Protein AF-X1T3D0-F1 (afdb_monomer)

Organism: NCBI:txid412755

Foldseek 3Di:
DFDPQADWDADPVRHTPDGDGPVARWDDWDAPPVNQKIWTDGPVDIDIDGDD

Secondary structure (DSSP, 8-state):
-EETTEEEEE-TT--EEEEEE-SS-EEEEEE-TTSSEEEEEETTEEEEEE--

InterPro domains:
  IPR011042 Six-bladed beta-propeller, T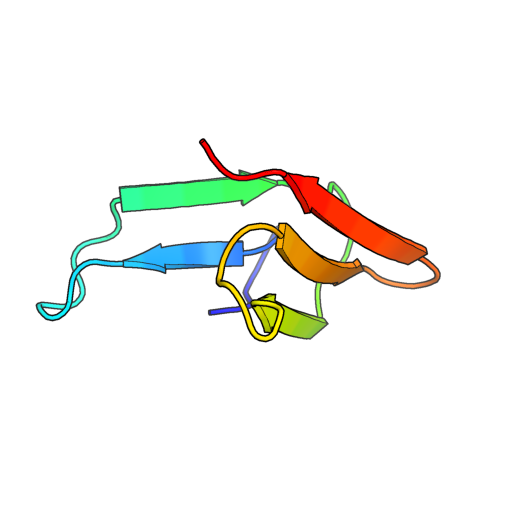olB-like [G3DSA:2.120.10.30] (1-52)

Solvent-accessible surface area (backbone atoms only — not comparable to full-atom values): 3137 Å² total; per-residue (Å²): 85,55,40,94,53,14,39,42,41,62,48,98,88,66,48,78,76,49,68,52,72,72,85,34,64,27,75,46,68,46,64,49,96,84,60,50,33,44,37,35,39,34,70,98,40,82,48,75,46,77,59,132

pLDDT: mean 96.06, std 3.05, range [84.81, 98.5]

Radius of gyration: 10.92 Å; Cα contacts (8 Å, |Δi|>4): 107; chains: 1; bounding box: 29×23×23 Å

Mean predicted aligned error: 2.27 Å

Sequence (52 aa):
ASGPGGILIFTPEADHLGTILTGQATSNCTLDTDGEYLYMTADMFLMRIRLK

Structure (mmCIF, N/CA/C/O backbone):
data_AF-X1T3D0-F1
#
_entry.id   AF-X1T3D0-F1
#
loop_
_atom_site.group_PDB
_atom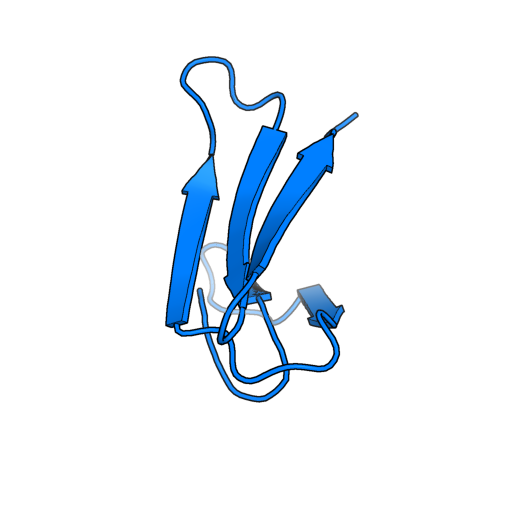_site.id
_atom_site.type_symbol
_atom_site.label_atom_id
_atom_site.label_alt_id
_atom_site.label_comp_id
_atom_site.label_asym_id
_atom_site.label_entity_id
_atom_site.label_seq_id
_atom_site.pdbx_PDB_ins_code
_atom_site.Cartn_x
_atom_site.Cartn_y
_atom_site.Cartn_z
_atom_site.occupancy
_atom_site.B_iso_or_equiv
_atom_site.auth_seq_id
_atom_site.auth_comp_id
_atom_site.auth_asym_id
_atom_site.auth_atom_id
_atom_site.pdbx_PDB_model_num
ATOM 1 N N . ALA A 1 1 ? -2.135 -5.458 0.522 1.00 87.56 1 ALA A N 1
ATOM 2 C CA . ALA A 1 1 ? -0.917 -6.255 0.795 1.00 87.56 1 ALA A CA 1
ATOM 3 C C . ALA A 1 1 ? 0.203 -5.802 -0.135 1.00 87.56 1 ALA A C 1
ATOM 5 O O . ALA A 1 1 ? -0.100 -5.381 -1.246 1.00 87.56 1 ALA A O 1
ATOM 6 N N . SER A 1 2 ? 1.470 -5.872 0.277 1.00 93.62 2 SER A N 1
ATOM 7 C CA . SER A 1 2 ? 2.591 -5.712 -0.658 1.00 93.62 2 SER A CA 1
ATOM 8 C C . SER A 1 2 ? 2.725 -6.946 -1.556 1.00 93.62 2 SER A C 1
ATOM 10 O O . SER A 1 2 ? 2.414 -8.065 -1.147 1.00 93.62 2 SER A O 1
ATOM 12 N N . GLY A 1 3 ? 3.165 -6.746 -2.794 1.00 90.44 3 GLY A N 1
ATOM 13 C CA . GLY A 1 3 ? 3.469 -7.823 -3.732 1.00 90.44 3 GLY A CA 1
ATOM 14 C C . GLY A 1 3 ? 4.139 -7.302 -5.005 1.00 90.44 3 GLY A C 1
ATOM 15 O O . GLY A 1 3 ? 4.577 -6.148 -5.043 1.00 90.44 3 GLY A O 1
ATOM 16 N N . PRO A 1 4 ? 4.276 -8.139 -6.050 1.00 86.88 4 PRO A N 1
ATOM 17 C CA . PRO A 1 4 ? 5.000 -7.758 -7.258 1.00 86.88 4 PRO A CA 1
ATOM 18 C C . PRO A 1 4 ? 4.451 -6.465 -7.874 1.00 86.88 4 PRO A C 1
ATOM 20 O O . PRO A 1 4 ? 3.267 -6.364 -8.185 1.00 86.88 4 PRO A O 1
ATOM 23 N N . GLY A 1 5 ? 5.323 -5.469 -8.040 1.00 84.81 5 GLY A N 1
ATOM 24 C CA . GLY A 1 5 ? 4.985 -4.185 -8.659 1.00 84.81 5 GLY A CA 1
ATOM 25 C C . GLY A 1 5 ? 4.339 -3.138 -7.742 1.00 84.81 5 GLY A C 1
ATOM 26 O O . GLY A 1 5 ? 4.175 -2.004 -8.195 1.00 84.81 5 GLY A O 1
ATOM 27 N N . GLY A 1 6 ? 4.01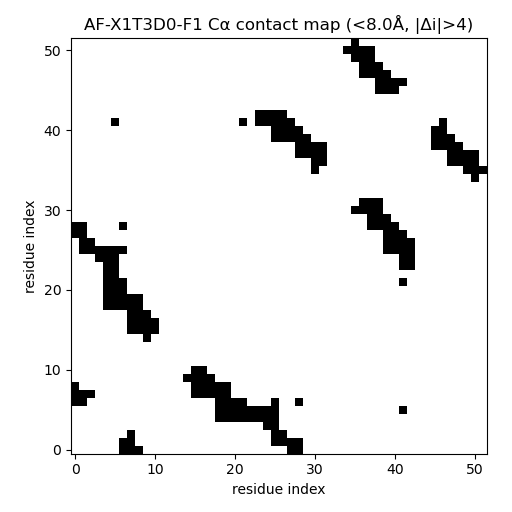0 -3.455 -6.481 1.00 96.12 6 GLY A N 1
ATOM 28 C CA . GLY A 1 6 ? 3.501 -2.461 -5.530 1.00 96.12 6 GLY A CA 1
ATOM 29 C C . GLY A 1 6 ? 2.533 -3.000 -4.476 1.00 96.12 6 GLY A C 1
ATOM 30 O O . GLY A 1 6 ? 2.773 -4.044 -3.869 1.00 96.12 6 GLY A O 1
ATOM 31 N N . ILE A 1 7 ? 1.448 -2.259 -4.227 1.00 97.88 7 ILE A N 1
ATOM 32 C CA . ILE A 1 7 ? 0.428 -2.615 -3.229 1.00 97.88 7 ILE A CA 1
ATOM 33 C C . ILE A 1 7 ? -0.830 -3.124 -3.920 1.00 97.88 7 ILE A C 1
ATOM 35 O O . ILE A 1 7 ? -1.486 -2.392 -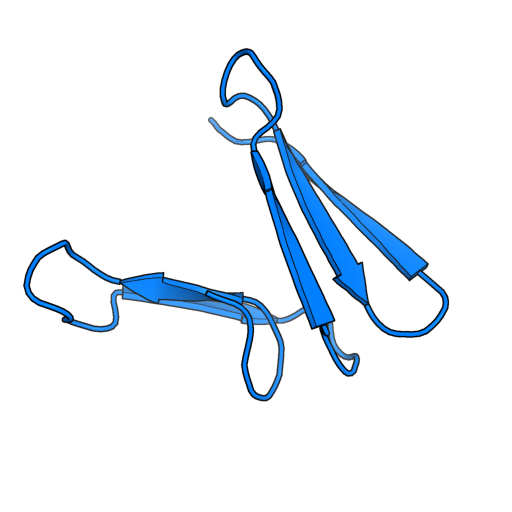4.658 1.00 97.88 7 ILE A O 1
ATOM 39 N N . LEU A 1 8 ? -1.175 -4.376 -3.644 1.00 97.25 8 LEU A N 1
ATOM 40 C CA . LEU A 1 8 ? -2.379 -5.033 -4.123 1.00 97.25 8 LEU A CA 1
ATOM 41 C C . LEU A 1 8 ? -3.532 -4.761 -3.153 1.00 97.25 8 LEU A C 1
ATOM 43 O O . LEU A 1 8 ? -3.385 -4.934 -1.934 1.00 97.25 8 LEU A O 1
ATOM 47 N N . ILE A 1 9 ? -4.670 -4.351 -3.705 1.00 97.31 9 ILE A N 1
ATOM 48 C CA .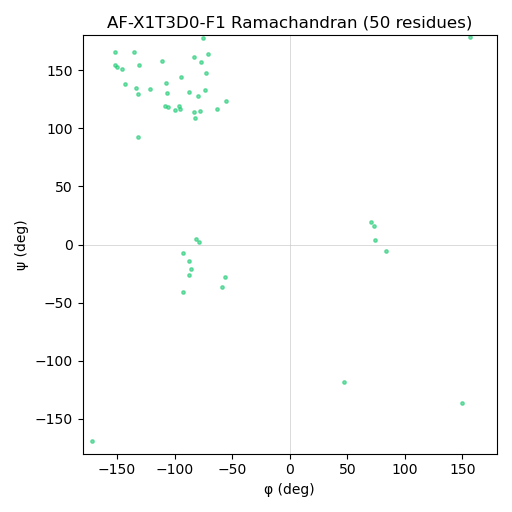 ILE A 1 9 ? -5.896 -4.032 -2.975 1.00 97.31 9 ILE A CA 1
ATOM 49 C C . ILE A 1 9 ? -6.910 -5.145 -3.218 1.00 97.31 9 ILE A C 1
ATOM 51 O O . ILE A 1 9 ? -7.151 -5.523 -4.365 1.00 97.31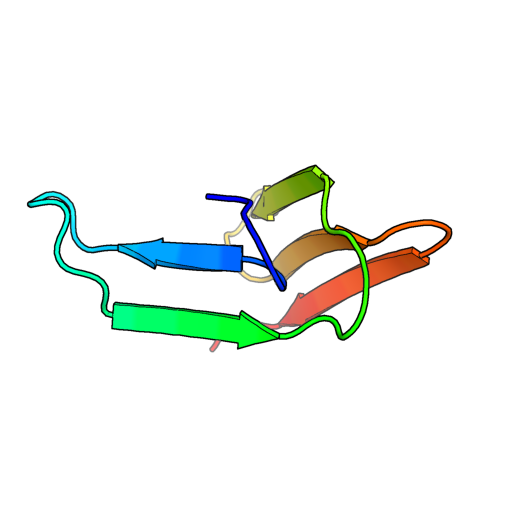 9 ILE A O 1
ATOM 55 N N . PHE A 1 10 ? -7.497 -5.656 -2.140 1.00 97.62 10 PHE A N 1
ATOM 56 C CA . PHE A 1 10 ? -8.430 -6.776 -2.184 1.00 97.62 10 PHE A CA 1
ATOM 57 C C . PHE A 1 10 ? -9.706 -6.472 -1.403 1.00 97.62 10 PHE A C 1
ATOM 59 O O . PHE A 1 10 ? -9.673 -5.686 -0.451 1.00 97.62 10 PHE A O 1
ATOM 66 N N . THR A 1 11 ? -10.803 -7.125 -1.779 1.00 97.94 11 THR A N 1
ATOM 67 C CA . THR A 1 11 ? -11.988 -7.261 -0.920 1.00 97.94 11 THR A CA 1
ATOM 68 C C . THR A 1 11 ? -11.699 -8.219 0.247 1.00 97.94 11 THR A C 1
ATOM 70 O O . THR A 1 11 ? -10.731 -8.988 0.189 1.00 97.94 11 THR A O 1
ATOM 73 N N . PRO A 1 12 ? -12.524 -8.219 1.312 1.00 97.38 12 PRO A N 1
ATOM 74 C CA . PRO A 1 12 ? -12.457 -9.244 2.358 1.00 97.38 12 PRO A CA 1
ATOM 75 C C . PRO A 1 12 ? -12.602 -10.680 1.825 1.00 97.38 12 PRO A C 1
ATOM 77 O O . PRO A 1 12 ? -12.038 -11.606 2.403 1.00 97.38 12 PRO A O 1
ATOM 80 N N . GLU A 1 13 ? -13.298 -10.859 0.701 1.00 98.19 13 GLU A N 1
ATOM 81 C CA . GLU A 1 13 ? -13.490 -12.130 -0.009 1.00 98.19 13 GLU A CA 1
ATOM 82 C C . GLU A 1 13 ? -12.298 -12.513 -0.912 1.00 98.19 13 GLU A C 1
ATOM 84 O O . GLU A 1 13 ? -12.340 -13.541 -1.584 1.00 98.19 13 GLU A O 1
ATOM 89 N N . ALA A 1 14 ? -11.216 -11.725 -0.880 1.00 96.38 14 ALA A N 1
ATOM 90 C CA . ALA A 1 14 ? -9.982 -11.885 -1.652 1.00 96.38 14 ALA A CA 1
ATOM 91 C C . ALA A 1 14 ? -10.086 -11.598 -3.163 1.00 96.38 14 ALA A C 1
ATOM 93 O O . ALA A 1 14 ? -9.179 -11.957 -3.921 1.00 96.38 14 ALA A O 1
ATOM 94 N N . ASP A 1 15 ? -11.113 -10.871 -3.606 1.00 97.94 15 ASP A N 1
ATOM 95 C CA . ASP A 1 15 ? -11.178 -10.373 -4.983 1.00 97.94 15 ASP A CA 1
ATOM 96 C C . ASP A 1 15 ? -10.196 -9.214 -5.179 1.00 97.94 15 ASP A C 1
ATOM 98 O O . ASP A 1 15 ? -10.141 -8.281 -4.376 1.00 97.94 15 ASP A O 1
ATOM 102 N N . HIS A 1 16 ? -9.411 -9.245 -6.259 1.00 96.81 16 HIS A N 1
ATOM 103 C CA . HIS A 1 16 ? -8.435 -8.197 -6.573 1.00 96.81 16 HIS A CA 1
ATOM 104 C C . HIS A 1 16 ? -9.122 -6.965 -7.174 1.00 96.81 16 HIS A C 1
ATOM 106 O O . HIS A 1 16 ? -9.661 -7.020 -8.277 1.00 96.81 16 HIS A O 1
ATOM 112 N N . LEU A 1 17 ? -9.072 -5.839 -6.459 1.00 97.81 17 LEU A N 1
ATOM 113 C CA . LEU A 1 17 ? -9.667 -4.568 -6.891 1.00 97.81 17 LEU A CA 1
ATOM 114 C C . LEU A 1 17 ? -8.719 -3.737 -7.761 1.00 97.81 17 LEU A C 1
ATOM 116 O O . LEU A 1 17 ? -9.159 -2.912 -8.560 1.00 97.81 17 LEU A O 1
ATOM 120 N N . GLY A 1 18 ? -7.412 -3.926 -7.591 1.00 96.69 18 GLY A N 1
ATOM 121 C CA . GLY A 1 18 ? -6.394 -3.193 -8.333 1.00 96.69 18 GLY A CA 1
ATOM 122 C C . GLY A 1 18 ? -5.051 -3.141 -7.616 1.00 96.69 18 GLY A C 1
ATOM 123 O O . GLY A 1 18 ? -4.882 -3.657 -6.508 1.00 96.69 18 GLY A O 1
ATOM 124 N N . THR A 1 19 ? -4.073 -2.513 -8.268 1.00 96.62 19 THR A N 1
ATOM 125 C CA . THR A 1 19 ? -2.699 -2.410 -7.764 1.00 96.62 19 THR A CA 1
ATOM 126 C C . THR A 1 19 ? -2.207 -0.974 -7.851 1.00 96.62 19 THR A C 1
ATOM 128 O O . THR A 1 19 ? -2.272 -0.348 -8.908 1.00 96.62 19 THR A O 1
ATOM 131 N N . ILE A 1 20 ? -1.665 -0.465 -6.749 1.00 96.81 20 ILE A N 1
ATOM 132 C CA . ILE A 1 20 ? -0.919 0.792 -6.719 1.00 96.81 20 ILE A CA 1
ATOM 133 C C . ILE A 1 20 ? 0.505 0.482 -7.169 1.00 96.81 20 ILE A C 1
ATOM 135 O O . ILE A 1 20 ? 1.256 -0.165 -6.439 1.00 96.81 20 ILE A O 1
ATOM 139 N N . LEU A 1 21 ? 0.866 0.934 -8.369 1.00 96.38 21 LEU A N 1
ATOM 140 C CA . LEU A 1 21 ? 2.196 0.734 -8.935 1.00 96.38 21 LEU A CA 1
ATOM 141 C C . LEU A 1 21 ? 3.161 1.793 -8.401 1.00 96.38 21 LEU A C 1
ATOM 143 O O . LEU A 1 21 ? 3.025 2.976 -8.704 1.00 96.38 21 LEU A O 1
ATOM 147 N N . THR A 1 22 ? 4.157 1.368 -7.629 1.00 94.19 22 THR A N 1
ATOM 148 C CA . THR A 1 22 ? 5.216 2.259 -7.116 1.00 94.19 22 THR A CA 1
ATOM 149 C C . THR A 1 22 ? 6.390 2.384 -8.092 1.00 94.19 22 THR A C 1
ATOM 151 O O . THR A 1 22 ? 7.239 3.258 -7.940 1.00 94.19 22 THR A O 1
ATOM 154 N N . GLY A 1 23 ? 6.462 1.487 -9.086 1.00 94.38 23 GLY A N 1
ATOM 155 C CA . GLY A 1 23 ? 7.584 1.369 -10.019 1.00 94.38 23 GLY A CA 1
ATOM 156 C C . GLY A 1 23 ? 8.846 0.743 -9.414 1.00 94.38 23 GLY A C 1
ATOM 157 O O . GLY A 1 23 ? 9.857 0.666 -10.104 1.00 94.38 23 GLY A O 1
ATOM 158 N N . GLN A 1 24 ? 8.801 0.297 -8.153 1.00 94.69 24 GLN A N 1
ATOM 159 C CA . GLN A 1 24 ? 9.930 -0.276 -7.412 1.00 94.69 24 GLN A CA 1
ATOM 160 C C . GLN A 1 24 ? 9.511 -1.544 -6.655 1.00 94.69 24 GLN A C 1
ATOM 162 O O . GLN A 1 24 ? 8.323 -1.811 -6.442 1.00 94.69 24 GLN A O 1
ATOM 167 N N . ALA A 1 25 ? 10.493 -2.319 -6.189 1.00 94.88 25 ALA A N 1
ATOM 168 C CA . ALA A 1 25 ? 10.235 -3.422 -5.268 1.00 94.88 25 ALA A CA 1
ATOM 169 C C . ALA A 1 25 ? 9.654 -2.873 -3.953 1.00 94.88 25 ALA A C 1
ATOM 171 O O . ALA A 1 25 ? 10.299 -2.099 -3.249 1.00 94.88 25 ALA A O 1
ATOM 172 N N . THR A 1 26 ? 8.415 -3.251 -3.633 1.00 96.25 26 THR A N 1
ATOM 173 C CA . THR A 1 26 ? 7.675 -2.705 -2.486 1.00 96.25 26 THR A CA 1
ATOM 174 C C . THR A 1 26 ? 7.569 -3.754 -1.394 1.00 96.25 26 THR A C 1
ATOM 176 O O . THR A 1 26 ? 7.018 -4.829 -1.627 1.00 96.25 26 THR A O 1
ATOM 179 N N . SER A 1 27 ? 8.114 -3.462 -0.213 1.00 95.81 27 SER A N 1
ATOM 180 C CA . SER A 1 27 ? 8.218 -4.445 0.871 1.00 95.81 27 SER A CA 1
ATOM 181 C C . SER A 1 27 ? 7.034 -4.401 1.832 1.00 95.81 27 SER A C 1
ATOM 183 O O . SER A 1 27 ? 6.544 -5.455 2.237 1.00 95.81 27 SER A O 1
ATOM 185 N N . ASN A 1 28 ? 6.541 -3.212 2.185 1.00 97.25 28 ASN A N 1
ATOM 186 C CA . ASN A 1 28 ? 5.504 -3.056 3.200 1.00 97.25 28 ASN A CA 1
ATOM 187 C C . ASN A 1 28 ? 4.633 -1.812 2.959 1.00 97.25 28 ASN A C 1
ATOM 189 O O . ASN A 1 28 ? 4.984 -0.924 2.177 1.00 97.25 28 ASN A O 1
ATOM 193 N N . CYS A 1 29 ? 3.494 -1.752 3.645 1.00 97.50 29 CYS A N 1
ATOM 194 C CA . CYS A 1 29 ? 2.606 -0.599 3.678 1.00 97.50 29 CYS A CA 1
ATOM 195 C C . CYS A 1 29 ? 1.820 -0.518 4.990 1.00 97.50 29 CYS A C 1
ATOM 197 O O . CYS A 1 29 ? 1.538 -1.541 5.611 1.00 97.50 29 CYS A O 1
ATOM 199 N N . THR A 1 30 ? 1.397 0.685 5.366 1.00 98.12 30 THR A N 1
ATOM 200 C CA . THR A 1 30 ? 0.460 0.911 6.476 1.00 98.12 30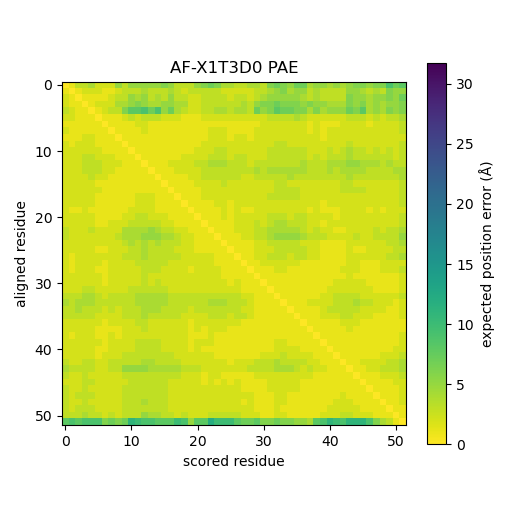 THR A CA 1
ATOM 201 C C . THR A 1 30 ? -0.380 2.154 6.222 1.00 98.12 30 THR A C 1
ATOM 203 O O . THR A 1 30 ? 0.070 3.078 5.544 1.00 98.12 30 THR A O 1
ATOM 206 N N . LEU A 1 31 ? -1.585 2.188 6.782 1.00 98.00 31 LEU A N 1
ATOM 207 C CA . LEU A 1 31 ? -2.325 3.435 6.950 1.00 98.00 31 LEU A CA 1
ATOM 208 C C . LEU A 1 31 ? -1.749 4.219 8.136 1.00 98.00 31 LEU A C 1
ATOM 210 O O . LEU A 1 31 ? -1.100 3.634 9.011 1.00 98.00 31 LEU A O 1
ATOM 214 N N . ASP A 1 32 ? -1.960 5.530 8.150 1.00 98.19 32 ASP A N 1
ATOM 215 C CA . ASP A 1 32 ? -1.799 6.329 9.362 1.00 98.19 32 ASP A CA 1
ATOM 216 C C . ASP A 1 32 ? -2.971 6.135 10.332 1.00 98.19 32 ASP A C 1
ATOM 218 O O . ASP A 1 32 ? -3.907 5.380 10.071 1.00 98.19 32 ASP A O 1
ATOM 222 N N . THR A 1 33 ? -2.890 6.798 11.486 1.00 98.06 33 THR A N 1
ATOM 223 C CA . THR A 1 33 ? -3.866 6.659 12.574 1.00 98.06 33 THR A CA 1
ATOM 224 C C . THR A 1 33 ? -5.287 7.015 12.144 1.00 98.06 33 THR A C 1
ATOM 226 O O . THR A 1 33 ? -6.229 6.359 12.579 1.00 98.06 33 THR A O 1
ATOM 229 N N . ASP A 1 34 ? -5.428 8.026 11.286 1.00 97.69 34 ASP A N 1
ATOM 230 C CA . ASP A 1 34 ? -6.727 8.540 10.847 1.00 97.69 34 ASP A CA 1
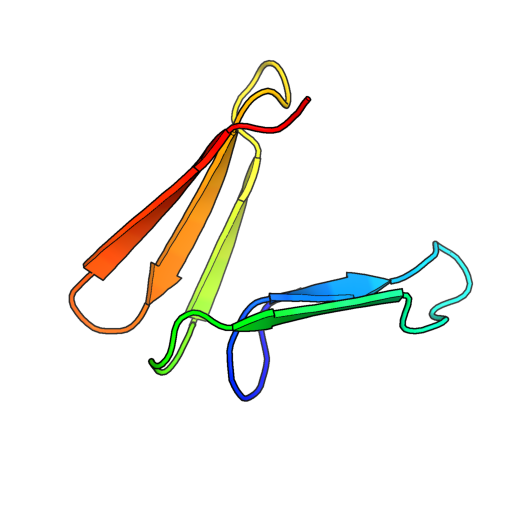ATOM 231 C C . ASP A 1 34 ? -7.215 7.880 9.544 1.00 97.69 34 ASP A C 1
ATOM 233 O O . ASP A 1 34 ? -8.353 8.089 9.134 1.00 97.69 34 ASP A O 1
ATOM 237 N N . GLY A 1 35 ? -6.382 7.060 8.891 1.00 96.81 35 GLY A N 1
ATOM 238 C CA . GLY A 1 35 ? -6.703 6.436 7.606 1.00 96.81 35 GLY A CA 1
ATOM 239 C C . GLY A 1 35 ? -6.679 7.401 6.414 1.00 96.81 35 GLY A C 1
ATOM 240 O O . GLY A 1 35 ? -7.189 7.066 5.349 1.00 96.81 35 GLY A O 1
ATOM 241 N N . GLU A 1 36 ? -6.074 8.576 6.563 1.00 98.12 36 GLU A N 1
ATOM 242 C CA . GLU A 1 36 ? -5.992 9.630 5.544 1.00 98.12 36 GLU A CA 1
ATOM 243 C C . GLU A 1 36 ? -4.808 9.430 4.592 1.00 98.12 36 GLU A C 1
ATOM 245 O O . GLU A 1 36 ? -4.787 9.973 3.483 1.00 98.12 36 GLU A O 1
ATOM 250 N N . TYR A 1 37 ? -3.798 8.660 5.004 1.00 98.50 37 TYR A N 1
ATOM 251 C CA . TYR A 1 37 ? -2.621 8.380 4.190 1.00 98.50 37 TYR A CA 1
ATOM 252 C C . TYR A 1 37 ? -2.252 6.903 4.200 1.00 98.50 37 TYR A C 1
ATOM 254 O O . TYR A 1 37 ? -2.118 6.278 5.248 1.00 98.50 37 TYR A O 1
ATOM 262 N N . LEU A 1 38 ? -1.953 6.378 3.013 1.00 98.19 38 LEU A N 1
ATOM 263 C CA . LEU A 1 38 ? -1.272 5.100 2.842 1.00 98.19 38 LEU A CA 1
ATOM 264 C C . LEU A 1 38 ? 0.229 5.344 2.671 1.00 98.19 38 LEU A C 1
ATOM 266 O O . LEU A 1 38 ? 0.644 5.943 1.678 1.00 98.19 38 LEU A O 1
ATOM 270 N N . TYR A 1 39 ? 1.036 4.845 3.602 1.00 98.12 39 TYR A N 1
ATOM 271 C CA . TYR A 1 39 ? 2.497 4.834 3.541 1.00 98.12 39 TYR A CA 1
ATOM 272 C C . TYR A 1 39 ? 3.007 3.514 2.968 1.00 98.12 39 TYR A C 1
ATOM 274 O O . TYR A 1 39 ? 2.436 2.456 3.233 1.00 98.12 39 TYR A O 1
ATOM 282 N N . MET A 1 40 ? 4.089 3.566 2.190 1.00 97.88 40 MET A N 1
ATOM 283 C CA . MET A 1 40 ? 4.677 2.406 1.511 1.00 97.88 40 MET A CA 1
ATOM 284 C C . MET A 1 40 ? 6.204 2.504 1.489 1.00 97.88 40 MET A C 1
ATOM 286 O O . MET A 1 40 ? 6.751 3.571 1.201 1.00 97.88 40 MET A O 1
ATOM 290 N N . THR A 1 41 ? 6.893 1.391 1.736 1.00 97.44 41 THR A N 1
ATOM 291 C CA . THR A 1 41 ? 8.347 1.268 1.540 1.00 97.44 41 THR A CA 1
ATOM 292 C C . THR A 1 41 ? 8.633 0.653 0.174 1.00 97.44 41 THR A C 1
ATOM 294 O O . THR A 1 41 ? 8.221 -0.475 -0.102 1.00 97.44 41 THR A O 1
ATOM 297 N N . ALA A 1 42 ? 9.333 1.392 -0.682 1.00 96.75 42 ALA A N 1
ATOM 298 C CA . ALA A 1 42 ? 9.572 1.066 -2.084 1.00 96.75 42 ALA A CA 1
ATOM 299 C C . ALA A 1 42 ? 11.069 1.224 -2.400 1.00 96.75 42 ALA A C 1
ATOM 301 O O . ALA A 1 42 ? 11.531 2.318 -2.715 1.00 96.75 42 ALA A O 1
ATOM 302 N N . ASP A 1 43 ? 11.824 0.133 -2.272 1.00 94.62 43 ASP A N 1
ATOM 303 C CA . ASP A 1 43 ? 13.293 0.113 -2.277 1.00 94.62 43 ASP A CA 1
ATOM 304 C C . ASP A 1 43 ? 13.896 1.204 -1.359 1.00 94.62 43 ASP A C 1
ATOM 306 O O . ASP A 1 43 ? 13.614 1.214 -0.159 1.00 94.62 43 ASP A O 1
ATOM 310 N N . MET A 1 44 ? 14.669 2.156 -1.897 1.00 97.12 44 MET A N 1
ATOM 311 C CA . MET A 1 44 ? 15.265 3.259 -1.127 1.00 97.12 44 MET A CA 1
ATOM 312 C C . MET A 1 44 ? 14.290 4.406 -0.801 1.00 97.12 44 MET A C 1
ATOM 314 O O . MET A 1 44 ? 14.695 5.406 -0.203 1.00 97.12 44 MET A O 1
ATOM 318 N N . PHE A 1 45 ? 13.017 4.301 -1.193 1.00 96.81 45 PHE A N 1
ATOM 319 C CA . PHE A 1 45 ? 12.020 5.353 -1.014 1.00 96.81 45 PHE A CA 1
ATOM 320 C C . PHE A 1 45 ? 10.999 5.015 0.074 1.00 96.81 45 PHE A C 1
ATOM 322 O O . PHE A 1 45 ? 10.451 3.913 0.136 1.00 96.81 45 PHE A O 1
ATOM 329 N N . LEU A 1 46 ? 10.659 6.029 0.872 1.00 97.44 46 LEU A N 1
ATOM 330 C CA . LEU A 1 46 ? 9.424 6.060 1.646 1.00 97.44 46 LEU A CA 1
ATOM 331 C C . LEU A 1 46 ? 8.410 6.926 0.895 1.00 97.44 46 LEU A C 1
ATOM 333 O O . LEU A 1 46 ? 8.619 8.125 0.713 1.00 97.44 46 LEU A O 1
ATOM 337 N N . MET A 1 47 ? 7.321 6.313 0.445 1.00 96.94 47 MET A N 1
ATOM 338 C CA . MET A 1 47 ? 6.271 6.959 -0.341 1.00 96.94 47 MET A CA 1
ATOM 339 C C . MET A 1 47 ? 4.981 7.076 0.474 1.00 96.94 47 MET A C 1
ATOM 341 O O . MET A 1 47 ? 4.756 6.304 1.408 1.00 96.94 47 MET A O 1
ATOM 345 N N . ARG A 1 48 ? 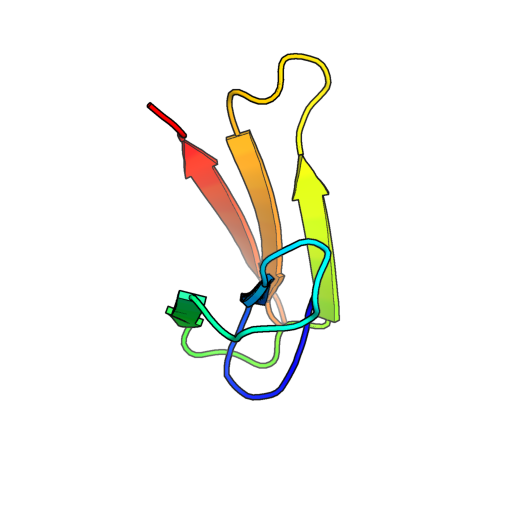4.101 8.010 0.094 1.00 97.62 48 ARG A N 1
ATOM 346 C CA . ARG A 1 48 ? 2.728 8.060 0.611 1.00 97.62 48 ARG A CA 1
ATOM 347 C C . ARG A 1 48 ? 1.726 8.558 -0.422 1.00 97.62 48 ARG A C 1
ATOM 349 O O . ARG A 1 48 ? 2.071 9.390 -1.259 1.00 97.62 48 ARG A O 1
ATOM 356 N N . ILE A 1 49 ? 0.482 8.108 -0.302 1.00 97.38 49 ILE A N 1
ATOM 357 C CA . ILE A 1 49 ? -0.672 8.619 -1.054 1.00 97.38 49 ILE A CA 1
ATOM 358 C C . ILE A 1 49 ? -1.701 9.123 -0.050 1.00 97.38 49 ILE A C 1
ATOM 360 O O . ILE A 1 49 ? -1.992 8.433 0.924 1.00 97.38 49 ILE A O 1
ATOM 364 N N . ARG A 1 50 ? -2.247 10.317 -0.293 1.00 97.88 50 ARG A N 1
ATOM 365 C CA . ARG A 1 50 ? -3.395 10.825 0.458 1.00 97.88 50 ARG A CA 1
ATOM 366 C C . ARG A 1 50 ? -4.677 10.192 -0.080 1.00 97.88 50 ARG A C 1
ATOM 368 O O . ARG A 1 50 ? -4.911 10.244 -1.289 1.00 97.88 50 ARG A O 1
ATOM 375 N N . LEU A 1 51 ? -5.473 9.612 0.804 1.00 96.00 51 LEU A N 1
ATOM 376 C CA . LEU A 1 51 ? -6.777 9.034 0.503 1.00 96.00 51 LEU A CA 1
ATOM 377 C C . LEU A 1 51 ? -7.856 10.135 0.502 1.00 96.00 51 LEU A C 1
ATOM 379 O O . LEU A 1 51 ? -7.605 11.259 0.942 1.00 96.00 51 LEU A O 1
ATOM 383 N N . LYS A 1 52 ? -9.003 9.853 -0.117 1.00 88.12 52 LYS A N 1
ATOM 384 C CA . LYS A 1 52 ? -10.140 10.776 -0.242 1.00 88.12 52 LYS A CA 1
ATOM 385 C C . LYS A 1 52 ? -11.339 10.243 0.515 1.00 88.12 52 LYS A C 1
ATOM 387 O O . LYS A 1 52 ? -11.493 9.002 0.504 1.00 88.12 52 LYS A O 1
#

Nearest PDB structures (foldseek):
  3dr2-assembly1_B  TM=9.596E-01  e=4.763E-02  Xanthomonas campestris pv. campestris
  3dr2-assembly1_A  TM=9.622E-01  e=6.844E-02  Xanthomonas campestris pv. campestris
  8a3w-assembly1_Sg  TM=8.261E-01  e=8.154E-01  Leishmania major strain Friedlin
  8qie-assembly1_Sg  TM=8.351E-01  e=8.661E-01  Leishmania major strain Friedlin
  5i2t-assembly1_A  TM=7.877E-01  e=1.103E+00  Saccharomyces cerevisiae